Protein AF-A0A358A3H7-F1 (afdb_monomer)

Foldseek 3Di:
DCQLPNDVLVVFKDWDDDDFQEIEMEGQDPVSLVVCVVCFVSSLVSVCVVVVHNRHDYYHYDYDPPD

Sequence (67 aa):
WSSIVGPDLAEHTRPGSIDGDLLTVTADDPTWAAEFRWLEREVVTRLAETTGSNRIHRVHVRVSRCS

Structure (mmCIF, N/CA/C/O backbone):
data_AF-A0A358A3H7-F1
#
_entry.id   AF-A0A358A3H7-F1
#
loop_
_atom_site.group_PDB
_atom_site.id
_atom_site.type_symbol
_atom_site.label_atom_id
_atom_site.label_alt_id
_atom_site.label_comp_id
_atom_site.label_asym_id
_atom_site.label_entity_id
_atom_site.label_seq_id
_atom_site.pdbx_PDB_ins_code
_atom_site.Cartn_x
_atom_site.Cartn_y
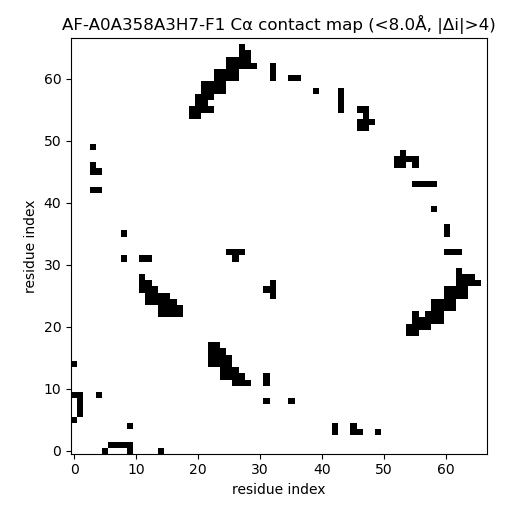_atom_site.Cartn_z
_atom_site.occupancy
_atom_site.B_iso_or_equiv
_atom_site.auth_seq_id
_atom_site.auth_comp_id
_atom_site.auth_asym_id
_atom_site.auth_atom_id
_atom_site.pdbx_PDB_model_num
ATOM 1 N N . TRP A 1 1 ? -2.393 7.421 -2.516 1.00 81.12 1 TRP A N 1
ATOM 2 C CA . TRP A 1 1 ? -2.081 6.582 -1.344 1.00 81.12 1 TRP A CA 1
ATOM 3 C C . TRP A 1 1 ? -0.656 6.826 -0.832 1.00 81.12 1 TRP A C 1
ATOM 5 O O . TRP A 1 1 ? -0.273 6.237 0.164 1.00 81.12 1 TRP A O 1
ATOM 15 N N . SER A 1 2 ? 0.083 7.778 -1.417 1.00 90.06 2 SER A N 1
ATOM 16 C CA . SER A 1 2 ? 1.391 8.251 -0.942 1.00 90.06 2 SER A CA 1
ATOM 17 C C . SER A 1 2 ? 1.416 8.693 0.521 1.00 90.06 2 SER A C 1
ATOM 19 O O . SER A 1 2 ? 2.419 8.491 1.186 1.00 90.06 2 SER A O 1
ATOM 21 N N . SER A 1 3 ? 0.316 9.211 1.075 1.00 88.75 3 SER A N 1
ATOM 22 C CA . SER A 1 3 ? 0.222 9.491 2.520 1.00 88.75 3 SER A CA 1
ATOM 23 C C . SER A 1 3 ? 0.261 8.232 3.399 1.00 88.75 3 SER A C 1
ATOM 25 O O . SER A 1 3 ? 0.579 8.323 4.576 1.00 88.75 3 SER A O 1
ATOM 27 N N . ILE A 1 4 ? -0.063 7.065 2.836 1.00 89.25 4 ILE A N 1
ATOM 28 C CA . ILE A 1 4 ? -0.071 5.770 3.528 1.00 89.25 4 ILE A CA 1
ATOM 29 C C . ILE A 1 4 ? 1.294 5.082 3.386 1.00 89.25 4 ILE A C 1
ATOM 31 O O . ILE A 1 4 ? 1.750 4.422 4.309 1.00 89.25 4 ILE A O 1
ATOM 35 N N . VAL A 1 5 ? 1.971 5.216 2.248 1.00 90.62 5 VAL A N 1
ATOM 36 C CA . VAL A 1 5 ? 3.171 4.404 1.945 1.00 90.62 5 VAL A CA 1
ATOM 37 C C . VAL A 1 5 ? 4.425 5.171 1.584 1.00 90.62 5 VAL A C 1
ATOM 39 O O . VAL A 1 5 ? 5.479 4.573 1.424 1.00 90.62 5 VAL A O 1
ATOM 42 N N . GLY A 1 6 ? 4.315 6.484 1.450 1.00 90.56 6 GLY A N 1
ATOM 43 C CA . GLY A 1 6 ? 5.366 7.327 0.910 1.00 90.56 6 GLY A CA 1
ATOM 44 C C . GLY A 1 6 ? 5.237 7.575 -0.598 1.00 90.56 6 GLY A C 1
ATOM 45 O O . GLY A 1 6 ? 4.502 6.879 -1.304 1.00 90.56 6 GLY A O 1
ATOM 46 N N . PRO A 1 7 ? 5.906 8.626 -1.093 1.00 91.25 7 PRO A N 1
ATOM 47 C CA . PRO A 1 7 ? 5.859 9.024 -2.495 1.00 91.25 7 PRO A CA 1
ATOM 48 C C . PRO A 1 7 ? 6.470 7.969 -3.425 1.00 91.25 7 PRO A C 1
ATOM 50 O O . PRO A 1 7 ? 5.821 7.624 -4.406 1.00 91.25 7 PRO A O 1
ATOM 53 N N . ASP A 1 8 ? 7.627 7.400 -3.077 1.00 90.56 8 ASP A N 1
ATOM 54 C CA . ASP A 1 8 ? 8.343 6.422 -3.908 1.00 90.56 8 ASP A CA 1
ATOM 55 C C . ASP A 1 8 ? 7.502 5.164 -4.160 1.00 90.56 8 ASP A C 1
ATOM 57 O O . ASP A 1 8 ? 7.191 4.809 -5.296 1.00 90.56 8 ASP A O 1
ATOM 61 N N . LEU A 1 9 ? 7.012 4.535 -3.086 1.00 90.12 9 LEU A N 1
ATOM 62 C CA . LEU A 1 9 ? 6.174 3.342 -3.198 1.00 90.12 9 LEU A CA 1
ATOM 63 C C . LEU A 1 9 ? 4.878 3.636 -3.970 1.00 90.12 9 LEU A C 1
ATOM 65 O O . LEU A 1 9 ? 4.382 2.769 -4.691 1.00 90.12 9 LEU A O 1
ATOM 69 N N . ALA A 1 10 ? 4.337 4.854 -3.822 1.00 93.38 10 ALA A N 1
ATOM 70 C CA . ALA A 1 10 ? 3.122 5.314 -4.490 1.00 93.38 10 ALA A CA 1
ATOM 71 C C . ALA A 1 10 ? 3.257 5.585 -5.980 1.00 93.38 10 ALA A C 1
ATOM 73 O O . ALA A 1 10 ? 2.247 5.523 -6.685 1.00 93.38 10 ALA A O 1
ATOM 74 N N . GLU A 1 11 ? 4.468 5.858 -6.444 1.00 94.19 11 GLU A N 1
ATOM 75 C CA . GLU A 1 11 ? 4.775 6.002 -7.858 1.00 94.19 11 GLU A CA 1
ATOM 76 C C . GLU A 1 11 ? 4.767 4.642 -8.563 1.00 94.19 11 GLU A C 1
ATOM 78 O O . GLU A 1 11 ? 4.190 4.508 -9.644 1.00 94.19 11 GLU A O 1
ATOM 83 N N . HIS A 1 12 ? 5.307 3.621 -7.895 1.00 93.56 12 HIS A N 1
ATOM 84 C CA . HIS A 1 12 ? 5.530 2.297 -8.475 1.00 93.56 12 HIS A CA 1
ATOM 85 C C . HIS A 1 12 ? 4.475 1.253 -8.147 1.00 93.56 12 HIS A C 1
ATOM 87 O O . HIS A 1 12 ? 4.513 0.133 -8.667 1.00 93.56 12 HIS A O 1
ATOM 93 N N . THR A 1 13 ? 3.536 1.564 -7.258 1.00 94.12 13 THR A N 1
ATOM 94 C CA . THR A 1 13 ? 2.447 0.642 -6.969 1.00 94.12 13 THR A CA 1
ATOM 95 C C . THR A 1 13 ? 1.105 1.357 -6.855 1.00 94.12 13 THR A C 1
ATOM 97 O O . THR A 1 13 ? 1.001 2.568 -6.643 1.00 94.12 13 THR A O 1
ATOM 100 N N . ARG A 1 14 ? 0.035 0.606 -7.097 1.00 92.75 14 ARG A N 1
ATOM 101 C CA . ARG A 1 14 ? -1.326 1.125 -7.203 1.00 92.75 14 ARG A CA 1
ATOM 102 C C . ARG A 1 14 ? -2.280 0.231 -6.415 1.00 92.75 14 ARG A C 1
ATOM 104 O O . ARG A 1 14 ? -2.308 -0.979 -6.665 1.00 92.75 14 ARG A O 1
ATOM 111 N N . PRO A 1 15 ? -3.080 0.787 -5.487 1.00 93.25 15 PRO A N 1
ATOM 112 C CA . PRO A 1 15 ? -4.142 0.035 -4.839 1.00 93.25 15 PRO A CA 1
ATOM 113 C C . PRO A 1 15 ? -5.194 -0.353 -5.881 1.00 93.25 15 PRO A C 1
ATOM 115 O O . PRO A 1 15 ? -5.587 0.454 -6.721 1.00 93.25 15 PRO A O 1
ATOM 118 N N . GLY A 1 16 ? -5.609 -1.610 -5.842 1.00 91.44 16 GLY A N 1
ATOM 119 C CA . GLY A 1 16 ? -6.629 -2.193 -6.699 1.00 91.44 16 GLY A CA 1
ATOM 120 C C . GLY A 1 16 ? -7.913 -2.450 -5.919 1.00 91.44 16 GLY A C 1
ATOM 121 O O . GLY A 1 16 ? -8.414 -1.584 -5.205 1.00 91.44 16 GLY A O 1
ATOM 122 N N . SER A 1 17 ? -8.459 -3.653 -6.073 1.00 90.19 17 SER A N 1
ATOM 123 C CA . SER A 1 17 ? -9.705 -4.067 -5.434 1.00 90.19 17 SER A CA 1
ATOM 124 C C . SER A 1 17 ? -9.518 -4.436 -3.963 1.00 90.19 17 SER A C 1
ATOM 126 O O . SER A 1 17 ? -8.510 -5.036 -3.579 1.00 90.19 17 SER A O 1
ATOM 128 N N . ILE A 1 18 ? -10.536 -4.116 -3.167 1.00 91.38 18 ILE A N 1
ATOM 129 C CA . ILE A 1 18 ? -10.709 -4.609 -1.801 1.00 91.38 18 ILE A CA 1
ATOM 130 C C . ILE A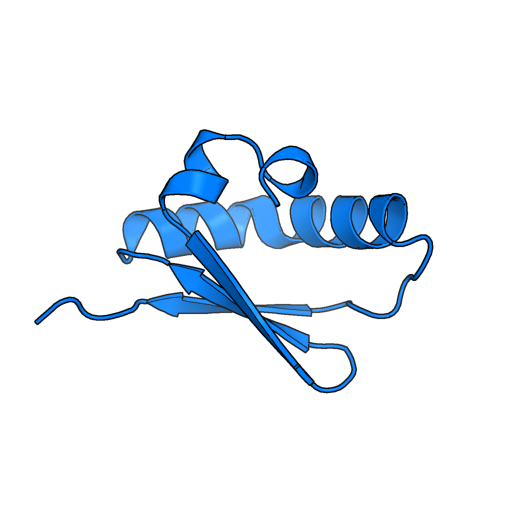 1 18 ? -11.744 -5.730 -1.842 1.00 91.38 18 ILE A C 1
ATOM 132 O O . ILE A 1 18 ? -12.846 -5.521 -2.350 1.00 91.38 18 ILE A O 1
ATOM 136 N N . ASP A 1 19 ? -11.393 -6.887 -1.293 1.00 90.62 19 ASP A N 1
ATOM 137 C CA . ASP A 1 19 ? -12.299 -8.015 -1.088 1.00 90.62 19 ASP A CA 1
ATOM 138 C C . ASP A 1 19 ? -12.277 -8.411 0.392 1.00 90.62 19 ASP A C 1
ATOM 140 O O . ASP A 1 19 ? -11.280 -8.928 0.896 1.00 90.62 19 ASP A O 1
ATOM 144 N N . GLY A 1 20 ? -13.351 -8.084 1.113 1.00 89.44 20 GLY A N 1
ATOM 145 C CA . GLY A 1 20 ? -13.436 -8.289 2.559 1.00 89.44 20 GLY A CA 1
ATOM 146 C C . GLY A 1 20 ? -12.320 -7.570 3.325 1.00 89.44 20 GLY A C 1
ATOM 147 O O . GLY A 1 20 ? -12.328 -6.343 3.434 1.00 89.44 20 GLY A O 1
ATOM 148 N N . ASP A 1 21 ? -11.384 -8.352 3.870 1.00 91.19 21 ASP A N 1
ATOM 149 C CA . ASP A 1 21 ? -10.220 -7.894 4.637 1.00 91.19 21 ASP A CA 1
ATOM 150 C C . ASP A 1 21 ? -8.928 -7.773 3.808 1.00 91.19 21 ASP A C 1
ATOM 152 O O . ASP A 1 21 ? -7.875 -7.429 4.360 1.00 91.19 21 ASP A O 1
ATOM 156 N N . LEU A 1 22 ? -8.997 -8.049 2.501 1.00 91.19 22 LEU A N 1
ATOM 157 C CA . LEU A 1 22 ? -7.852 -8.110 1.602 1.00 91.19 22 LEU A CA 1
ATOM 158 C C . LEU A 1 22 ? -7.828 -6.935 0.621 1.00 91.19 22 LEU A C 1
ATOM 160 O O . LEU A 1 22 ? -8.700 -6.804 -0.237 1.00 91.19 22 LEU A O 1
ATOM 164 N N . LEU A 1 23 ? -6.769 -6.129 0.677 1.00 92.38 23 LEU A N 1
ATOM 165 C CA . LEU A 1 23 ? -6.453 -5.151 -0.364 1.00 92.38 23 LEU A CA 1
ATOM 166 C C . LEU A 1 23 ? -5.505 -5.774 -1.389 1.00 92.38 23 LEU A C 1
ATOM 168 O O . LEU A 1 23 ? -4.421 -6.233 -1.042 1.00 92.38 23 LEU A O 1
ATOM 172 N N . THR A 1 24 ? -5.863 -5.737 -2.668 1.00 93.75 24 THR A N 1
ATOM 173 C CA . THR A 1 24 ? -4.928 -6.086 -3.744 1.00 93.75 24 THR A CA 1
ATOM 174 C C . THR A 1 24 ? -4.167 -4.845 -4.185 1.00 93.75 24 THR A C 1
ATOM 176 O O . THR A 1 24 ? -4.782 -3.836 -4.512 1.00 93.75 24 THR A O 1
ATOM 179 N N . VAL A 1 25 ? -2.842 -4.915 -4.251 1.00 94.12 25 VAL A N 1
ATOM 180 C CA . VAL A 1 25 ? -1.971 -3.856 -4.770 1.00 94.12 25 VAL A CA 1
ATOM 181 C C . VAL A 1 25 ? -1.236 -4.378 -5.991 1.00 94.12 25 VAL A C 1
ATOM 183 O O . VAL A 1 25 ? -0.789 -5.520 -6.022 1.00 94.12 25 VAL A O 1
ATOM 186 N N . THR A 1 26 ? -1.120 -3.549 -7.019 1.00 95.19 26 THR A N 1
ATOM 187 C CA . THR A 1 26 ? -0.337 -3.868 -8.212 1.00 95.19 26 THR A CA 1
ATOM 188 C C . THR A 1 26 ? 0.951 -3.059 -8.190 1.00 95.19 26 THR A C 1
ATOM 190 O O . THR A 1 26 ? 0.878 -1.839 -8.125 1.00 95.19 26 THR A O 1
ATOM 193 N N . ALA A 1 27 ? 2.097 -3.728 -8.224 1.00 94.44 27 ALA A N 1
ATOM 194 C CA . ALA A 1 27 ? 3.417 -3.129 -8.365 1.00 94.44 27 ALA A CA 1
ATOM 195 C C . ALA A 1 27 ? 3.901 -3.226 -9.816 1.00 94.44 27 ALA A C 1
ATOM 197 O O . ALA A 1 27 ? 3.604 -4.206 -10.505 1.00 94.44 27 ALA A O 1
ATOM 198 N N . ASP A 1 28 ? 4.663 -2.230 -10.252 1.00 92.75 28 ASP A N 1
ATOM 199 C CA . ASP A 1 28 ? 5.191 -2.153 -11.612 1.00 92.75 28 ASP A CA 1
ATOM 200 C C . ASP A 1 28 ? 6.228 -3.259 -11.887 1.00 92.75 28 ASP A C 1
ATOM 202 O O . ASP A 1 28 ? 6.240 -3.838 -12.972 1.00 92.75 28 ASP A O 1
ATOM 206 N N . ASP A 1 29 ? 7.042 -3.627 -10.891 1.00 91.44 29 ASP A N 1
ATOM 207 C CA . ASP A 1 29 ? 8.047 -4.687 -11.012 1.00 91.44 29 ASP A CA 1
ATOM 208 C C . ASP A 1 29 ? 8.224 -5.521 -9.717 1.00 91.44 29 ASP A C 1
ATOM 210 O O . ASP A 1 29 ? 7.670 -5.190 -8.659 1.00 91.44 29 ASP A O 1
ATOM 214 N N . PRO A 1 30 ? 8.955 -6.657 -9.782 1.00 92.19 30 PRO A N 1
ATOM 215 C CA . PRO A 1 30 ? 9.164 -7.532 -8.629 1.00 92.19 30 PRO A CA 1
ATOM 216 C C . PRO A 1 30 ? 9.967 -6.909 -7.483 1.00 92.19 30 PRO A C 1
ATOM 218 O O . PRO A 1 30 ? 9.807 -7.354 -6.346 1.00 92.19 30 PRO A O 1
ATOM 221 N N . THR A 1 31 ? 10.814 -5.913 -7.755 1.00 93.00 31 THR A N 1
ATOM 222 C CA . THR A 1 31 ? 11.626 -5.235 -6.736 1.00 93.00 31 THR A CA 1
ATOM 223 C C . THR A 1 31 ? 10.717 -4.420 -5.828 1.00 93.00 31 THR A C 1
ATOM 225 O O . THR A 1 31 ? 10.715 -4.634 -4.615 1.00 93.00 31 THR A O 1
ATOM 228 N N . TRP A 1 32 ? 9.846 -3.593 -6.412 1.00 92.50 32 TRP A N 1
ATOM 229 C CA . TRP A 1 32 ? 8.854 -2.831 -5.648 1.00 92.50 32 TRP A CA 1
ATOM 230 C C . TRP A 1 32 ? 7.851 -3.731 -4.930 1.00 92.50 32 TRP A C 1
ATOM 232 O O . TRP A 1 32 ? 7.453 -3.440 -3.805 1.00 92.50 32 TRP A O 1
ATOM 242 N N . ALA A 1 33 ? 7.475 -4.869 -5.522 1.00 92.69 33 ALA A N 1
ATOM 243 C CA . ALA A 1 33 ? 6.627 -5.843 -4.838 1.00 92.69 33 ALA A CA 1
ATOM 244 C C . ALA A 1 33 ? 7.302 -6.444 -3.591 1.00 92.69 33 ALA A C 1
ATOM 246 O O . ALA A 1 33 ? 6.633 -6.683 -2.585 1.00 92.69 33 ALA A O 1
ATOM 247 N N . ALA A 1 34 ? 8.609 -6.709 -3.642 1.00 93.06 34 ALA A N 1
ATOM 248 C CA . ALA A 1 34 ? 9.358 -7.216 -2.496 1.00 93.06 34 ALA A CA 1
ATOM 249 C C . ALA A 1 34 ? 9.515 -6.150 -1.401 1.00 93.06 34 ALA A C 1
ATOM 251 O O . ALA A 1 34 ? 9.288 -6.453 -0.229 1.00 93.06 34 ALA A O 1
ATOM 252 N N . GLU A 1 35 ? 9.829 -4.908 -1.779 1.00 92.75 35 GLU A N 1
ATOM 253 C CA . GLU A 1 35 ? 9.926 -3.787 -0.838 1.00 92.75 35 GLU A CA 1
ATOM 254 C C . GLU A 1 35 ? 8.584 -3.516 -0.149 1.00 92.75 35 GLU A C 1
ATOM 256 O O . GLU A 1 35 ? 8.505 -3.442 1.078 1.00 92.75 35 GLU A O 1
ATOM 261 N N . PHE A 1 36 ? 7.496 -3.500 -0.922 1.00 92.88 36 PHE A N 1
ATOM 262 C CA . PHE A 1 36 ? 6.151 -3.370 -0.378 1.00 92.88 36 PHE A CA 1
ATOM 263 C C . PHE A 1 36 ? 5.843 -4.466 0.648 1.00 92.88 36 PHE A C 1
ATOM 265 O O . PHE A 1 36 ? 5.293 -4.176 1.706 1.00 92.88 36 PHE A O 1
ATOM 272 N N . ARG A 1 37 ? 6.195 -5.732 0.369 1.00 91.00 37 ARG A N 1
ATOM 273 C CA . ARG A 1 37 ? 5.966 -6.851 1.309 1.00 91.00 37 ARG A CA 1
ATOM 274 C C . ARG A 1 37 ? 6.689 -6.655 2.633 1.00 91.00 37 ARG A C 1
ATOM 276 O O . ARG A 1 37 ? 6.166 -7.049 3.671 1.00 91.00 37 ARG A O 1
ATOM 283 N N . TRP A 1 38 ? 7.875 -6.054 2.615 1.00 91.06 38 TRP A N 1
ATOM 284 C CA . TRP A 1 38 ? 8.582 -5.719 3.847 1.00 91.06 38 TRP A CA 1
ATOM 285 C C . TRP A 1 38 ? 7.829 -4.650 4.655 1.00 91.06 38 TRP A C 1
ATOM 287 O O . TRP A 1 38 ? 7.703 -4.775 5.875 1.00 91.06 38 TRP A O 1
ATOM 297 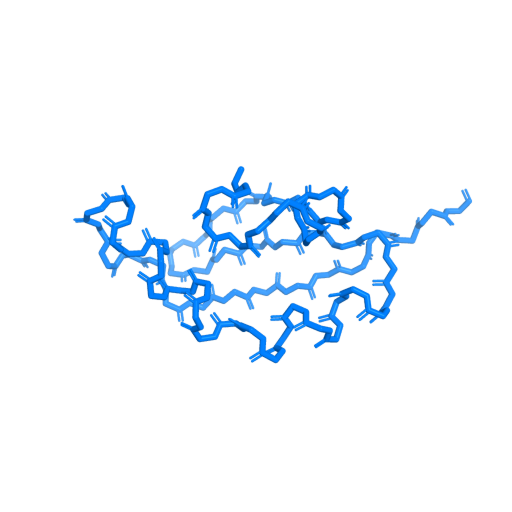N N . LEU A 1 39 ? 7.249 -3.666 3.962 1.00 91.56 39 LEU A N 1
ATOM 298 C CA . LEU A 1 39 ? 6.442 -2.590 4.543 1.00 91.56 39 LEU A CA 1
ATOM 299 C C . LEU A 1 39 ? 4.990 -2.981 4.848 1.00 91.56 39 LEU A C 1
ATOM 301 O O . LEU A 1 39 ? 4.277 -2.190 5.459 1.00 91.56 39 LEU A O 1
ATOM 305 N N . GLU A 1 40 ? 4.531 -4.178 4.474 1.00 89.94 40 GLU A N 1
ATOM 306 C CA . GLU A 1 40 ? 3.112 -4.566 4.503 1.00 89.94 40 GLU A CA 1
ATOM 307 C C . GLU A 1 40 ? 2.431 -4.237 5.839 1.00 89.94 40 GLU A C 1
ATOM 309 O O . GLU A 1 40 ? 1.361 -3.630 5.861 1.00 89.94 40 GLU A O 1
ATOM 314 N N . ARG A 1 41 ? 3.076 -4.576 6.962 1.00 90.56 41 ARG A N 1
ATOM 315 C CA . ARG A 1 41 ? 2.538 -4.293 8.303 1.00 90.56 41 ARG A CA 1
ATOM 316 C C . ARG A 1 41 ? 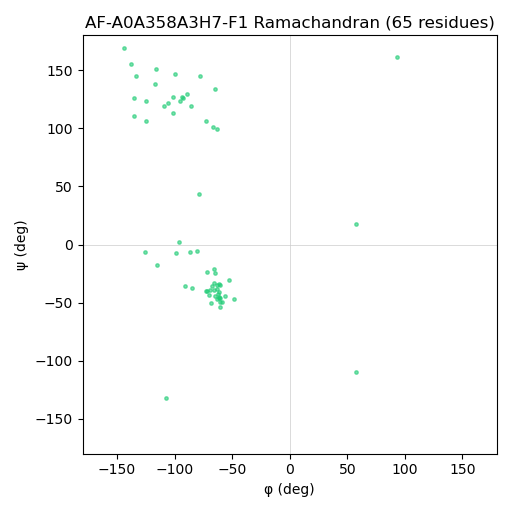2.358 -2.801 8.564 1.00 90.56 41 ARG A C 1
ATOM 318 O O . ARG A 1 41 ? 1.361 -2.405 9.157 1.00 90.56 41 ARG A O 1
ATOM 325 N N . GLU A 1 42 ? 3.309 -1.981 8.138 1.00 91.56 42 GLU A N 1
ATOM 326 C CA . GLU A 1 42 ? 3.245 -0.528 8.302 1.00 91.56 42 GLU A CA 1
ATOM 327 C C . GLU A 1 42 ? 2.153 0.078 7.414 1.00 91.56 42 GLU A C 1
ATOM 329 O O . GLU A 1 42 ? 1.396 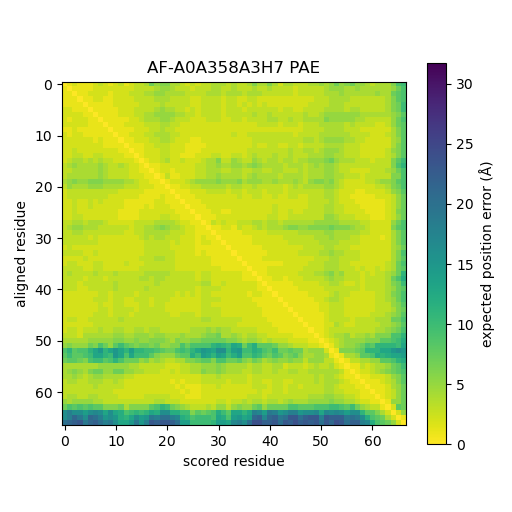0.938 7.863 1.00 91.56 42 GLU A O 1
ATOM 334 N N . VAL A 1 43 ? 2.011 -0.432 6.187 1.00 91.19 43 VAL A N 1
ATOM 335 C CA . VAL A 1 43 ? 0.944 -0.031 5.263 1.00 91.19 43 VAL A CA 1
ATOM 336 C C . VAL A 1 43 ? -0.435 -0.354 5.837 1.00 91.19 43 VAL A C 1
ATOM 338 O O . VAL A 1 43 ? -1.313 0.504 5.804 1.00 91.19 43 VAL A O 1
ATOM 341 N N . VAL A 1 44 ? -0.635 -1.557 6.386 1.00 91.00 44 VAL A N 1
ATOM 342 C CA . VAL A 1 44 ? -1.906 -1.958 7.019 1.00 91.00 44 VAL A CA 1
ATOM 343 C C . VAL A 1 44 ? -2.241 -1.053 8.204 1.00 91.00 44 VAL A C 1
ATOM 345 O O . VAL A 1 44 ? -3.364 -0.555 8.289 1.00 91.00 44 VAL A O 1
ATOM 348 N N . THR A 1 45 ? -1.272 -0.773 9.078 1.00 91.31 45 THR A N 1
ATOM 349 C CA . THR A 1 45 ? -1.469 0.145 10.210 1.00 91.31 45 THR A CA 1
ATOM 350 C C . THR A 1 45 ? -1.874 1.537 9.731 1.00 91.31 45 THR A C 1
ATOM 352 O O . THR A 1 45 ? -2.899 2.063 10.161 1.00 91.31 45 THR A O 1
ATOM 355 N N . ARG A 1 46 ? -1.145 2.112 8.767 1.00 90.81 46 ARG A N 1
ATOM 356 C CA 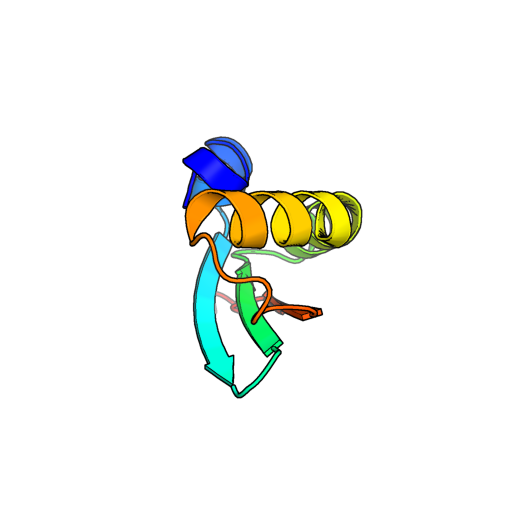. ARG A 1 46 ? -1.474 3.436 8.219 1.00 90.81 46 ARG A CA 1
ATOM 357 C C . ARG A 1 46 ? -2.800 3.459 7.469 1.00 90.81 46 ARG A C 1
ATOM 359 O O . ARG A 1 46 ? -3.498 4.471 7.508 1.00 90.81 46 ARG A O 1
ATOM 366 N N . LEU A 1 47 ? -3.176 2.369 6.796 1.00 89.81 47 LEU A N 1
ATOM 367 C CA . LEU A 1 47 ? -4.497 2.227 6.181 1.00 89.81 47 LEU A CA 1
ATOM 368 C C . LEU A 1 47 ? -5.590 2.326 7.244 1.00 89.81 47 LEU A C 1
ATOM 370 O O . LEU A 1 47 ? -6.521 3.114 7.065 1.00 89.81 47 LEU A O 1
ATOM 374 N N . ALA A 1 48 ? -5.457 1.579 8.342 1.00 89.75 48 ALA A N 1
ATOM 375 C CA . ALA A 1 48 ? -6.423 1.577 9.436 1.00 89.75 48 ALA A CA 1
ATOM 376 C C . ALA A 1 48 ? -6.543 2.959 10.097 1.00 89.75 48 ALA A C 1
ATOM 378 O O . ALA A 1 48 ? -7.659 3.429 10.325 1.00 89.75 48 ALA A O 1
ATOM 379 N N . GLU A 1 49 ? -5.418 3.639 10.326 1.00 90.38 49 GLU A N 1
ATOM 380 C CA . GLU A 1 49 ? -5.384 5.006 10.860 1.00 90.38 49 GLU A CA 1
ATOM 381 C C . GLU A 1 49 ? -6.042 6.011 9.905 1.00 90.38 49 GLU A C 1
ATOM 383 O O . GLU A 1 49 ? -6.883 6.806 10.319 1.00 90.38 49 GLU A O 1
ATOM 388 N N . THR A 1 50 ? -5.715 5.947 8.611 1.00 87.56 50 THR A N 1
ATOM 389 C CA . THR A 1 50 ? -6.193 6.918 7.613 1.00 87.56 50 THR A CA 1
ATOM 390 C C . THR A 1 50 ? -7.679 6.747 7.3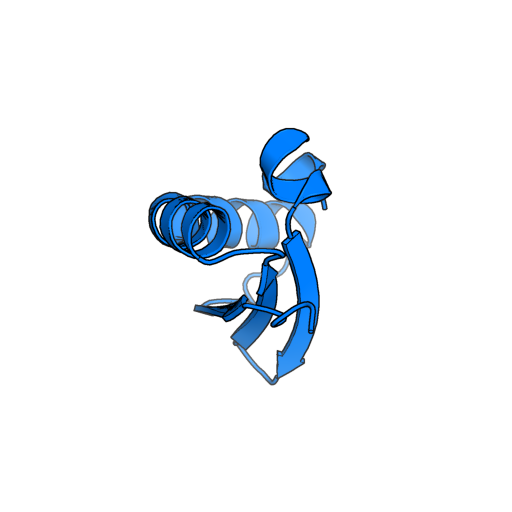01 1.00 87.56 50 THR A C 1
ATOM 392 O O . THR A 1 50 ? -8.393 7.731 7.126 1.00 87.56 50 THR A O 1
ATOM 395 N N . THR A 1 51 ? -8.168 5.506 7.210 1.00 83.75 51 THR A N 1
ATOM 396 C CA . THR A 1 51 ? -9.597 5.238 6.952 1.00 83.75 51 THR A CA 1
ATOM 397 C C . THR A 1 51 ? -10.445 5.212 8.223 1.00 83.75 51 THR A C 1
ATOM 399 O O . THR A 1 51 ? -11.668 5.084 8.129 1.00 83.75 51 THR A O 1
ATOM 402 N N . GLY A 1 52 ? -9.829 5.293 9.410 1.00 79.50 52 GLY A N 1
ATOM 403 C CA . GLY A 1 52 ? -10.509 5.109 10.697 1.00 79.50 52 GLY A CA 1
ATOM 404 C C . GLY A 1 52 ? -11.204 3.748 10.821 1.00 79.50 52 GLY A C 1
ATOM 405 O O . GLY A 1 52 ? -12.121 3.579 11.621 1.00 79.50 52 GLY A O 1
ATOM 406 N N . SER A 1 53 ? -10.826 2.792 9.971 1.00 73.19 53 SER A N 1
ATOM 407 C CA . SER A 1 53 ? -11.505 1.519 9.778 1.00 73.19 53 SER A CA 1
ATOM 408 C C . SER A 1 53 ? -10.469 0.413 9.728 1.00 73.19 53 SER A C 1
ATOM 410 O O . SER A 1 53 ? -9.747 0.259 8.748 1.00 73.19 53 SER A O 1
ATOM 412 N N . ASN A 1 54 ? -10.455 -0.426 10.758 1.00 76.88 54 ASN A N 1
ATOM 413 C CA . ASN A 1 54 ? -9.603 -1.610 10.818 1.00 76.88 54 ASN A CA 1
ATOM 414 C C . ASN A 1 54 ? -10.189 -2.767 9.988 1.00 76.88 54 ASN A C 1
ATOM 416 O O . ASN A 1 54 ? -10.308 -3.881 10.476 1.00 76.88 54 ASN A O 1
ATOM 420 N N . ARG A 1 55 ? -10.679 -2.472 8.775 1.00 85.25 55 ARG A N 1
ATOM 421 C CA . ARG A 1 55 ? -11.318 -3.466 7.897 1.00 85.25 55 ARG A CA 1
ATOM 422 C C . ARG A 1 55 ? -10.295 -4.237 7.074 1.00 85.25 55 ARG A C 1
ATOM 424 O O . ARG A 1 55 ? -10.487 -5.423 6.847 1.00 85.25 55 ARG A O 1
ATOM 431 N N . ILE A 1 56 ? -9.234 -3.567 6.622 1.00 88.50 56 ILE A N 1
ATOM 432 C CA . ILE A 1 56 ? -8.158 -4.192 5.850 1.00 88.50 56 ILE A CA 1
ATOM 433 C C . ILE A 1 56 ? -7.145 -4.775 6.829 1.00 88.50 56 ILE A C 1
ATOM 435 O O . ILE A 1 56 ? -6.539 -4.033 7.597 1.00 88.50 56 ILE A O 1
ATOM 439 N N . HIS A 1 57 ? -6.943 -6.087 6.774 1.00 87.88 57 HIS A N 1
ATOM 440 C CA . HIS A 1 57 ? -5.967 -6.793 7.607 1.00 87.88 57 HIS A CA 1
ATOM 441 C C . HIS A 1 57 ? -4.841 -7.428 6.796 1.00 87.88 57 HIS A C 1
ATOM 443 O O . HIS A 1 57 ? -3.805 -7.782 7.357 1.00 87.88 57 HIS A O 1
ATOM 449 N N . ARG A 1 58 ? -5.044 -7.598 5.488 1.00 88.38 58 ARG A N 1
ATOM 450 C CA . ARG A 1 58 ? -4.093 -8.252 4.592 1.00 88.38 58 ARG A CA 1
ATOM 451 C C . ARG A 1 58 ? -3.902 -7.434 3.330 1.00 88.38 58 ARG A C 1
ATOM 453 O O . ARG A 1 58 ? -4.857 -6.844 2.817 1.00 88.38 58 ARG A O 1
ATOM 460 N N . VAL A 1 59 ? -2.681 -7.446 2.798 1.00 91.19 59 VAL A N 1
ATOM 461 C CA . VAL A 1 59 ? -2.392 -6.839 1.500 1.00 91.19 59 VAL A CA 1
ATOM 462 C C . VAL A 1 59 ? -1.746 -7.867 0.587 1.00 91.19 59 VAL A C 1
ATOM 464 O O . VAL A 1 59 ? -0.706 -8.440 0.885 1.00 91.19 59 VAL A O 1
ATOM 467 N N . HIS A 1 60 ? -2.356 -8.096 -0.569 1.00 91.88 60 HIS A N 1
ATOM 468 C CA . HIS A 1 60 ? -1.775 -8.940 -1.599 1.00 91.88 60 HIS A CA 1
ATOM 469 C C . HIS A 1 60 ? -1.149 -8.077 -2.686 1.00 91.88 60 HIS A C 1
ATOM 471 O O . HIS A 1 60 ? -1.860 -7.403 -3.429 1.00 91.88 60 HIS A O 1
ATOM 477 N N . VAL A 1 61 ? 0.178 -8.126 -2.814 1.00 93.25 61 VAL A N 1
ATOM 478 C CA . VAL A 1 61 ? 0.879 -7.453 -3.910 1.00 93.25 61 VAL A CA 1
ATOM 479 C C . VAL A 1 61 ? 1.095 -8.396 -5.093 1.00 93.25 61 VAL A C 1
ATOM 481 O O . VAL A 1 61 ? 1.658 -9.488 -4.955 1.00 93.25 61 VAL A O 1
ATOM 484 N N . ARG A 1 62 ? 0.669 -7.945 -6.273 1.00 93.25 62 ARG A N 1
ATOM 485 C CA . ARG A 1 62 ? 0.899 -8.591 -7.568 1.00 93.25 62 ARG A CA 1
ATOM 486 C C . ARG A 1 62 ? 1.760 -7.695 -8.451 1.00 93.25 62 ARG A C 1
ATOM 488 O O . ARG A 1 62 ? 1.684 -6.480 -8.337 1.00 93.25 62 ARG A O 1
ATOM 495 N N . VAL A 1 63 ? 2.533 -8.284 -9.355 1.00 93.81 63 VAL A N 1
ATOM 496 C CA . VAL A 1 63 ? 3.316 -7.525 -10.340 1.00 93.81 63 VAL A CA 1
ATOM 497 C C . VAL A 1 63 ? 2.516 -7.428 -11.633 1.00 93.81 63 VAL A C 1
ATOM 499 O O . VAL A 1 63 ? 2.131 -8.460 -12.193 1.00 93.81 63 VAL A O 1
ATOM 502 N N . SER A 1 64 ? 2.258 -6.216 -12.117 1.00 85.75 64 SER A N 1
ATOM 503 C CA . SER A 1 64 ? 1.799 -6.023 -13.492 1.00 85.75 64 SER A CA 1
ATOM 504 C C . SER A 1 64 ? 2.981 -6.281 -14.408 1.00 85.75 64 SER A C 1
ATOM 506 O O . SER A 1 64 ? 3.904 -5.484 -14.485 1.00 85.75 64 SER A O 1
ATOM 508 N N . ARG A 1 65 ? 2.973 -7.420 -15.098 1.00 68.38 65 ARG A N 1
ATOM 509 C CA . ARG A 1 65 ? 3.907 -7.640 -16.199 1.00 68.38 65 ARG A CA 1
ATOM 510 C C . ARG A 1 65 ? 3.599 -6.602 -17.278 1.00 68.38 65 ARG A C 1
ATOM 512 O O . ARG A 1 65 ? 2.642 -6.786 -18.024 1.00 68.38 65 ARG A O 1
ATOM 519 N N . CYS A 1 66 ? 4.373 -5.522 -17.338 1.00 55.59 66 CYS A N 1
ATOM 520 C CA . CYS A 1 66 ? 4.465 -4.724 -18.555 1.00 55.59 66 CYS A CA 1
ATOM 521 C C . CYS A 1 66 ? 5.145 -5.603 -19.609 1.00 55.59 66 CYS A C 1
ATOM 523 O O . CYS A 1 66 ? 6.344 -5.869 -19.531 1.00 55.59 66 CYS A O 1
ATOM 525 N N . SER A 1 67 ? 4.321 -6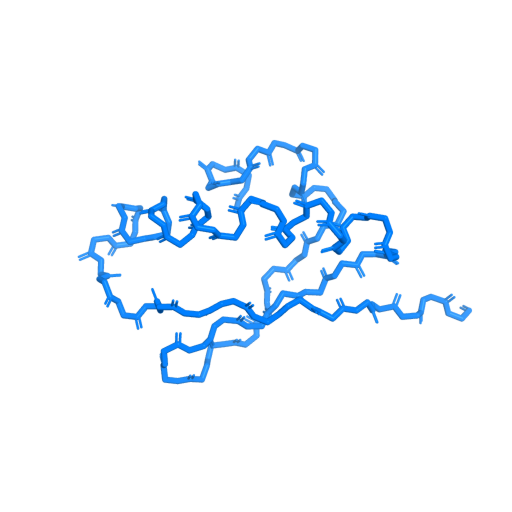.151 -20.501 1.00 55.16 67 SER A N 1
ATOM 526 C CA . SER A 1 67 ? 4.714 -6.747 -21.780 1.00 55.16 67 SER A C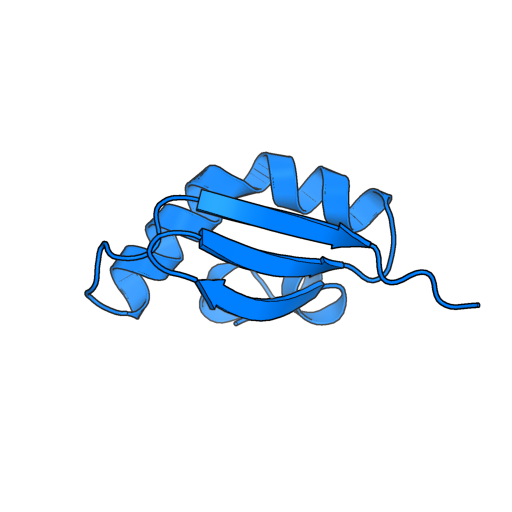A 1
ATOM 527 C C . SER A 1 67 ? 5.188 -5.685 -22.757 1.00 55.16 67 SER A C 1
ATOM 529 O O . SER A 1 67 ? 4.526 -4.621 -22.771 1.00 55.16 67 SER A O 1
#

Nearest PDB structures (foldseek):
  7ykm-assembly1_A  TM=8.916E-01  e=9.398E-05  Deinococcus radiodurans
  8a3v-assembly1_C  TM=9.210E-01  e=2.024E-04  Vibrio cholerae
  2z51-assembly1_A-2  TM=5.838E-01  e=4.655E-02  unclassified
  2e0g-assembly1_A  TM=6.518E-01  e=3.515E-01  Escherichia coli K-12
  1wz8-assembly1_E  TM=4.726E-01  e=2.154E+00  Thermus thermophilus HB8

Mean predicted aligned error: 3.8 Å

pLDDT: mean 88.97, std 7.55, range [55.16, 95.19]

Solvent-accessible surface area (backbone atoms only — not comparable to full-atom values): 3789 Å² total; per-residue (Å²): 108,32,93,46,64,36,64,71,56,42,74,48,34,43,84,62,59,74,57,88,38,35,35,33,30,39,13,60,40,70,65,57,39,53,54,46,60,74,43,42,69,58,38,40,52,36,45,22,66,73,66,74,41,83,54,51,80,43,75,49,72,43,61,48,80,84,124

Radius of gyration: 11.22 Å; Cα contacts (8 Å, |Δi|>4): 102; chains: 1; bounding box: 25×18×33 Å

Secondary structure (DSSP, 8-state):
-HHHH-HHHHHHEEEEEEETTEEEEEESSHHHHHHHHHHHHHHHHHHHHHHT-TT--EEEEEE----